Protein AF-A0AAI9T4X0-F1 (afdb_monomer)

Radius of gyration: 27.45 Å; Cα contacts (8 Å, |Δi|>4): 34; chains: 1; bounding box: 49×50×63 Å

Mean predicted aligned error: 20.79 Å

Solvent-accessible surface area (backbone atoms only — not comparable to full-atom values): 9248 Å² total; per-residue (Å²): 133,82,91,76,86,76,88,82,50,74,67,55,51,53,53,51,51,55,39,43,77,74,71,45,64,76,88,52,87,84,48,56,55,64,77,57,54,54,47,54,52,52,54,50,52,50,53,60,48,54,64,60,61,77,70,75,78,75,97,65,88,86,78,73,76,80,81,84,82,80,84,78,76,76,80,83,68,85,77,85,85,82,88,85,88,79,80,90,68,84,88,73,78,72,73,75,70,78,84,83,66,78,75,55,66,70,58,50,52,49,55,50,51,54,51,55,39,74,76,49,86,55,64,70,58,38,49,50,58,58,58,76,73,66,128

Secondary structure (DSSP, 8-state):
---------HHHHHHHHHHHHTT---SSTTSS-HHHHHHHHHHHHHHHHHHHHTT-S---S-----------------------------S-----------S-HHHHHHHHHHHHHHT---HHHHHHHHHHT--

pLDDT: mean 75.02, std 18.06, range [39.53, 95.25]

Foldseek 3Di:
DDDDDFDDDPVLVVVVVVCVVVVQDPPDPVSRDPVSVVVSVVVVVVVVVVVVVVVDDDPDDDDDDDDDDDPPPPPPDDDDDDDDDDPDDDPPPPVPPPPDDPDDPLVVLVVVLVVVLVPDPDVVVNVVSVVVSDD

Nearest PDB structures (foldseek):
  2rn7-assembly1_A  TM=1.609E-01  e=6.325E+00  Shigella flexneri

Structure (mmCIF, N/CA/C/O backbone):
data_AF-A0AAI9T4X0-F1
#
_entry.id   AF-A0AAI9T4X0-F1
#
loop_
_atom_site.group_PDB
_atom_site.id
_atom_site.type_symbol
_atom_site.label_atom_id
_atom_site.label_alt_id
_atom_site.label_comp_id
_atom_site.label_asym_id
_atom_site.label_entity_id
_atom_site.label_seq_id
_atom_site.pdbx_PDB_ins_code
_atom_site.Cartn_x
_atom_site.Cartn_y
_atom_site.Cartn_z
_atom_site.occupancy
_atom_site.B_iso_or_equiv
_atom_site.auth_seq_id
_atom_site.auth_comp_id
_atom_site.auth_asym_id
_atom_site.auth_atom_id
_atom_site.pdbx_PDB_model_num
ATOM 1 N N . MET A 1 1 ? 12.069 -11.837 -5.023 1.00 47.75 1 MET A N 1
ATOM 2 C CA . MET A 1 1 ? 11.667 -10.650 -5.814 1.00 47.75 1 MET A CA 1
ATOM 3 C C . MET A 1 1 ? 10.488 -9.993 -5.105 1.00 47.75 1 MET A C 1
ATOM 5 O O . MET A 1 1 ? 9.419 -10.587 -5.074 1.00 47.75 1 MET A O 1
ATOM 9 N N . GLY A 1 2 ? 10.692 -8.857 -4.431 1.00 53.03 2 GLY A N 1
ATOM 10 C CA . GLY A 1 2 ? 9.629 -8.189 -3.664 1.00 53.03 2 GLY A CA 1
ATOM 11 C C . GLY A 1 2 ? 8.498 -7.682 -4.565 1.00 53.03 2 GLY A C 1
ATOM 12 O O . GLY A 1 2 ? 8.757 -7.233 -5.681 1.00 53.03 2 GLY A O 1
ATOM 13 N N . LYS A 1 3 ? 7.250 -7.764 -4.089 1.00 75.12 3 LYS A N 1
ATOM 14 C CA . LYS A 1 3 ? 6.061 -7.250 -4.785 1.00 75.12 3 LYS A CA 1
ATOM 15 C C . LYS A 1 3 ? 6.090 -5.719 -4.737 1.00 75.12 3 LYS A C 1
ATOM 17 O O . LYS A 1 3 ? 5.618 -5.115 -3.781 1.00 75.12 3 LYS A O 1
ATOM 22 N N . LYS A 1 4 ? 6.730 -5.089 -5.723 1.00 79.56 4 LYS A N 1
ATOM 23 C CA . LYS A 1 4 ? 6.716 -3.630 -5.860 1.00 79.56 4 LYS A CA 1
ATOM 24 C C . LYS A 1 4 ? 5.388 -3.201 -6.476 1.00 79.56 4 LYS A C 1
ATOM 26 O O . LYS A 1 4 ? 4.990 -3.731 -7.509 1.00 79.56 4 LYS A O 1
ATOM 31 N N . HIS A 1 5 ? 4.720 -2.253 -5.831 1.00 83.38 5 HIS A N 1
ATOM 32 C CA . HIS A 1 5 ? 3.506 -1.635 -6.348 1.00 83.38 5 HIS A CA 1
ATOM 33 C C . HIS A 1 5 ? 3.893 -0.421 -7.192 1.00 83.38 5 HIS A C 1
ATOM 35 O O . HIS A 1 5 ? 4.604 0.462 -6.713 1.00 83.38 5 HIS A O 1
ATOM 41 N N . TYR A 1 6 ? 3.430 -0.389 -8.440 1.00 86.75 6 TYR A N 1
ATOM 42 C CA . TYR A 1 6 ? 3.663 0.720 -9.362 1.00 86.75 6 TYR A CA 1
ATOM 43 C C . TYR A 1 6 ? 2.373 1.530 -9.512 1.00 86.75 6 TYR A C 1
ATOM 45 O O . TYR A 1 6 ? 1.310 0.934 -9.705 1.00 86.75 6 TYR A O 1
ATOM 53 N N . PRO A 1 7 ? 2.428 2.869 -9.409 1.00 88.38 7 PRO A N 1
ATOM 54 C CA . PRO A 1 7 ? 1.245 3.697 -9.585 1.00 88.38 7 PRO A CA 1
ATOM 55 C C . PRO A 1 7 ? 0.781 3.649 -11.045 1.00 88.38 7 PRO A C 1
ATOM 57 O O . PRO A 1 7 ? 1.533 3.980 -11.960 1.00 88.38 7 PRO A O 1
ATOM 60 N N . LEU A 1 8 ? -0.478 3.270 -11.263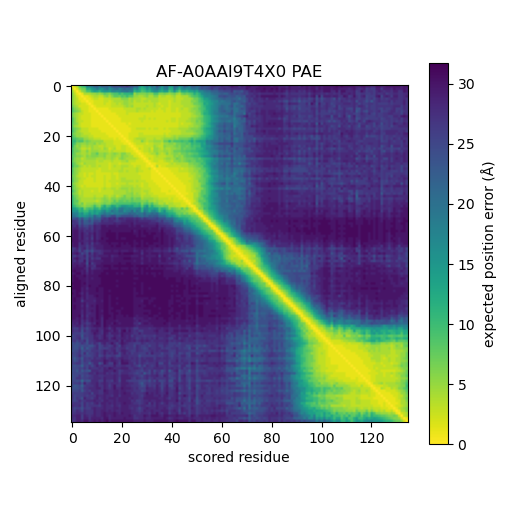 1.00 91.56 8 LEU A N 1
ATOM 61 C CA . LEU A 1 8 ? -1.095 3.307 -12.586 1.00 91.5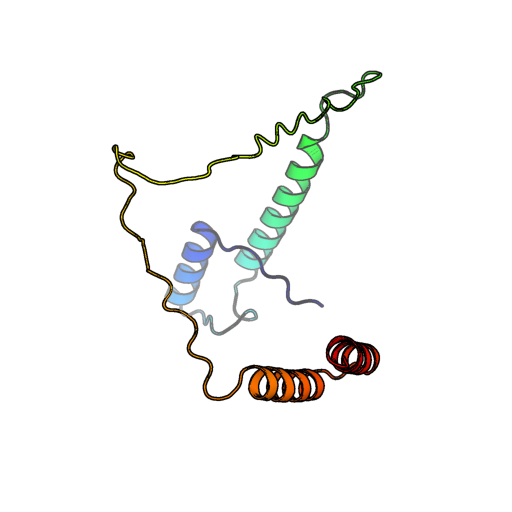6 8 LEU A CA 1
ATOM 62 C C . LEU A 1 8 ? -1.618 4.717 -12.883 1.00 91.56 8 LEU A C 1
ATOM 64 O O . LEU A 1 8 ? -2.268 5.352 -12.055 1.00 91.56 8 LEU A O 1
ATOM 68 N N . LYS A 1 9 ? -1.354 5.196 -14.097 1.00 91.50 9 LYS A N 1
ATOM 69 C CA . LYS A 1 9 ? -1.811 6.483 -14.629 1.00 91.50 9 LYS A CA 1
ATOM 70 C C . LYS A 1 9 ? -2.924 6.248 -15.642 1.00 91.50 9 LYS A C 1
ATOM 72 O O . LYS A 1 9 ? -3.108 5.139 -16.137 1.00 91.50 9 LYS A O 1
ATOM 77 N N . SER A 1 10 ? -3.628 7.316 -16.013 1.00 94.25 10 SER A N 1
ATOM 78 C CA . SER A 1 10 ? -4.750 7.238 -16.959 1.00 94.25 10 SER A CA 1
ATOM 79 C C . SER A 1 10 ? -4.388 6.544 -18.283 1.00 94.25 10 SER A C 1
ATOM 81 O O . SER A 1 10 ? -5.174 5.742 -18.778 1.00 94.25 10 SER A O 1
ATOM 83 N N . HIS A 1 11 ? -3.196 6.786 -18.845 1.00 93.31 11 HIS A N 1
ATOM 84 C CA . HIS A 1 11 ? -2.786 6.136 -20.096 1.00 93.31 11 HIS A CA 1
ATOM 85 C C . HIS A 1 11 ? -2.530 4.629 -19.927 1.00 93.31 11 HIS A C 1
ATOM 87 O O . HIS A 1 11 ? -2.942 3.860 -20.793 1.00 93.31 11 HIS A O 1
ATOM 93 N N . HIS A 1 12 ? -1.962 4.195 -18.793 1.00 93.06 12 HIS A N 1
ATOM 94 C CA . HIS A 1 12 ? -1.813 2.773 -18.453 1.00 93.06 12 HIS A CA 1
ATOM 95 C C . HIS A 1 12 ? -3.171 2.080 -18.408 1.00 93.06 12 HIS A C 1
ATOM 97 O O . HIS A 1 12 ? -3.363 1.045 -19.037 1.00 93.06 12 HIS A O 1
ATOM 103 N N . ILE A 1 13 ? -4.146 2.703 -17.741 1.00 94.00 13 ILE A N 1
ATOM 104 C CA . ILE A 1 13 ? -5.510 2.173 -17.636 1.00 94.00 13 ILE A CA 1
ATOM 105 C C . ILE A 1 13 ? -6.153 2.052 -19.025 1.00 94.00 13 ILE A C 1
ATOM 107 O O . ILE A 1 13 ? -6.702 1.004 -19.348 1.00 94.00 13 ILE A O 1
ATOM 111 N N . LYS A 1 14 ? -6.027 3.068 -19.891 1.00 95.19 14 LYS A N 1
ATOM 112 C CA . LYS A 1 14 ? -6.547 3.009 -21.272 1.00 95.19 14 LYS A CA 1
ATOM 113 C C . LYS A 1 14 ? -5.945 1.855 -22.079 1.00 95.19 14 LYS A C 1
ATOM 115 O O . LYS A 1 14 ? -6.670 1.173 -22.798 1.00 95.19 14 LYS A O 1
ATOM 120 N N . ARG A 1 15 ? -4.638 1.606 -21.943 1.00 93.50 15 ARG A N 1
ATOM 121 C CA . ARG A 1 15 ? -3.953 0.487 -22.614 1.00 93.50 15 ARG A CA 1
ATOM 122 C C . ARG A 1 15 ? -4.434 -0.870 -22.103 1.00 93.50 15 ARG A C 1
ATOM 124 O O . ARG A 1 15 ? -4.636 -1.775 -22.908 1.00 93.50 15 ARG A O 1
ATOM 131 N N . LEU A 1 16 ? -4.662 -0.996 -20.795 1.00 94.69 16 LEU A N 1
ATOM 132 C CA . LEU A 1 16 ? -5.233 -2.203 -20.192 1.00 94.69 16 LEU A CA 1
ATOM 133 C C . LEU A 1 16 ? -6.667 -2.452 -20.670 1.00 94.69 16 LEU A C 1
ATOM 135 O O . LEU A 1 16 ? -6.988 -3.575 -21.042 1.00 94.69 16 LEU A O 1
ATOM 139 N N . ILE A 1 17 ? -7.493 -1.406 -20.757 1.00 94.19 17 ILE A N 1
ATOM 140 C CA . ILE A 1 17 ? -8.849 -1.496 -21.320 1.00 94.19 17 ILE A CA 1
ATOM 141 C C . ILE A 1 17 ? -8.792 -2.005 -22.765 1.00 94.19 17 ILE A C 1
ATOM 143 O O . ILE A 1 17 ? -9.445 -2.990 -23.089 1.00 94.19 17 ILE A O 1
ATOM 147 N N . THR A 1 18 ? -7.933 -1.417 -23.607 1.00 95.25 18 THR A N 1
ATOM 148 C CA . THR A 1 18 ? -7.767 -1.857 -25.007 1.00 95.25 18 THR A CA 1
ATOM 149 C C . THR A 1 18 ? -7.313 -3.318 -25.105 1.00 95.25 18 THR A C 1
ATOM 151 O O . THR A 1 18 ? -7.664 -4.018 -26.052 1.00 95.25 18 THR A O 1
ATOM 154 N N . HIS A 1 19 ? -6.501 -3.791 -24.156 1.00 93.00 19 HIS A N 1
ATOM 155 C CA . HIS A 1 19 ? -6.063 -5.184 -24.122 1.00 93.00 19 HIS A CA 1
ATOM 156 C C . HIS A 1 19 ? -7.229 -6.136 -23.831 1.00 93.00 19 HIS A C 1
ATOM 158 O O . HIS A 1 19 ? -7.387 -7.127 -24.541 1.00 93.00 19 HIS A O 1
ATOM 164 N N . VAL A 1 20 ? -8.076 -5.797 -22.856 1.00 94.50 20 VAL A N 1
ATOM 165 C CA . VAL A 1 20 ? -9.271 -6.585 -22.513 1.00 94.50 20 VAL A CA 1
ATOM 166 C C . VAL A 1 20 ? -10.295 -6.570 -23.644 1.00 94.50 20 VAL A C 1
ATOM 168 O O . VAL A 1 20 ? -10.820 -7.617 -24.009 1.00 94.50 20 VAL A O 1
ATOM 171 N N . GLU A 1 21 ? -10.519 -5.417 -24.276 1.00 95.12 21 GLU A N 1
ATOM 172 C CA . GLU A 1 21 ? -11.408 -5.290 -25.442 1.00 95.12 21 GLU A CA 1
ATOM 173 C C . GLU A 1 21 ? -10.972 -6.170 -26.622 1.00 95.12 21 GLU A C 1
ATOM 175 O O . GLU A 1 21 ? -11.802 -6.635 -27.400 1.00 95.12 21 GLU A O 1
ATOM 180 N N . ARG A 1 22 ? -9.667 -6.438 -26.751 1.00 92.81 22 ARG A N 1
ATOM 181 C CA . ARG A 1 22 ? -9.102 -7.334 -27.772 1.00 92.81 22 ARG A CA 1
ATOM 182 C C . ARG A 1 22 ? -9.161 -8.817 -27.387 1.00 92.81 22 ARG A C 1
ATOM 184 O O . ARG A 1 22 ? -8.621 -9.640 -28.121 1.00 92.81 22 ARG A O 1
ATOM 191 N N . GLY A 1 23 ? -9.797 -9.157 -26.266 1.00 91.31 23 GLY A N 1
ATOM 192 C CA . GLY A 1 23 ? -9.905 -10.525 -25.753 1.00 91.31 23 GLY A CA 1
ATOM 193 C C . GLY A 1 23 ? -8.749 -10.948 -24.844 1.00 91.31 23 GLY A C 1
ATOM 194 O O . GLY A 1 23 ? -8.593 -12.135 -24.571 1.00 91.31 23 GLY A O 1
ATOM 195 N N . GLY A 1 24 ? -7.924 -10.002 -24.389 1.00 89.38 24 GLY A N 1
ATOM 196 C CA . GLY A 1 24 ? -6.908 -10.254 -23.373 1.00 89.38 24 GLY A CA 1
ATOM 197 C C . GLY A 1 24 ? -7.526 -10.481 -21.992 1.00 89.38 24 GLY A C 1
ATOM 198 O O . GLY A 1 24 ? -8.513 -9.843 -21.628 1.00 89.38 24 GLY A O 1
ATOM 199 N N . VAL A 1 25 ? -6.938 -11.379 -21.207 1.00 91.88 25 VAL A N 1
ATOM 200 C CA . VAL A 1 25 ? -7.342 -11.625 -19.814 1.00 91.88 25 VAL A CA 1
ATOM 201 C C . VAL A 1 25 ? -6.520 -10.718 -18.899 1.00 91.88 25 VAL A C 1
ATOM 203 O O . VAL A 1 25 ? -5.338 -10.510 -19.144 1.00 91.88 25 VAL A O 1
ATOM 206 N N . LEU A 1 26 ? -7.138 -10.160 -17.857 1.00 91.19 26 LEU A N 1
ATOM 207 C CA . LEU A 1 26 ? -6.465 -9.402 -16.798 1.00 91.19 26 LEU A CA 1
ATOM 208 C C . LEU A 1 26 ? -6.991 -9.865 -15.435 1.00 91.19 26 LEU A C 1
ATOM 210 O O . LEU A 1 26 ? -7.838 -9.202 -14.842 1.00 91.19 26 LEU A O 1
ATOM 214 N N . GLU A 1 27 ? -6.520 -11.012 -14.948 1.00 88.06 27 GLU A N 1
ATOM 215 C CA . GLU A 1 27 ? -6.916 -11.548 -13.638 1.00 88.06 27 GLU A CA 1
ATOM 216 C C . GLU A 1 27 ? -5.884 -11.189 -12.559 1.00 88.06 27 GLU A C 1
ATOM 218 O O . GLU A 1 27 ? -6.223 -10.909 -11.408 1.00 88.06 27 GLU A O 1
ATOM 223 N N . GLY A 1 28 ? -4.608 -11.104 -12.940 1.00 85.25 28 GLY A N 1
ATOM 224 C CA . GLY A 1 28 ? -3.537 -10.722 -12.035 1.00 85.25 28 GLY A CA 1
ATOM 225 C C . GLY A 1 28 ? -2.351 -10.032 -12.699 1.00 85.25 28 GLY A C 1
ATOM 226 O O . GLY A 1 28 ? -2.333 -9.671 -13.872 1.00 85.25 28 GLY A O 1
ATOM 227 N N . HIS A 1 29 ? -1.284 -9.863 -11.915 1.00 81.50 29 HIS A N 1
ATOM 228 C CA . HIS A 1 29 ? -0.052 -9.195 -12.354 1.00 81.50 29 HIS A CA 1
ATOM 229 C C . HIS A 1 29 ? 0.654 -9.928 -13.515 1.00 81.50 29 HIS A C 1
ATOM 231 O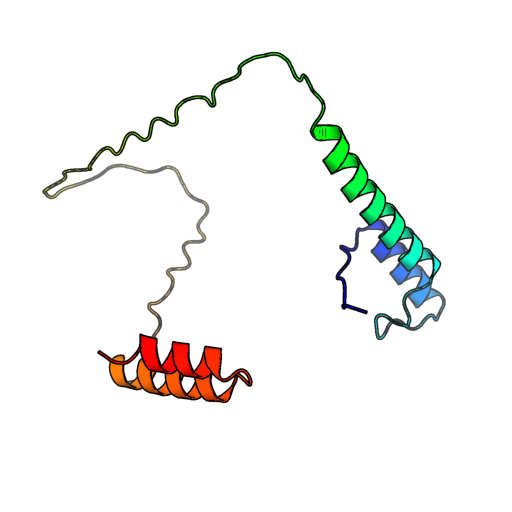 O . HIS A 1 29 ? 1.507 -9.352 -14.192 1.00 81.50 29 HIS A O 1
ATOM 237 N N . LYS A 1 30 ? 0.371 -11.217 -13.723 1.00 83.56 30 LYS A N 1
ATOM 238 C CA . LYS A 1 30 ? 0.998 -12.013 -14.787 1.00 83.56 30 LYS A CA 1
ATOM 239 C C . LYS A 1 30 ? 0.387 -11.757 -16.159 1.00 83.56 30 LYS A C 1
ATOM 241 O O . LYS A 1 30 ? 1.095 -11.924 -17.145 1.00 83.56 30 LYS A O 1
ATOM 246 N N . ASP A 1 31 ? -0.843 -11.262 -16.195 1.00 87.81 31 ASP A N 1
ATOM 247 C CA . ASP A 1 31 ? -1.588 -11.075 -17.439 1.00 87.81 31 ASP A CA 1
ATOM 248 C C . ASP A 1 31 ? -1.428 -9.654 -17.998 1.00 87.81 31 ASP A C 1
ATOM 250 O O . ASP A 1 31 ? -1.871 -9.340 -19.097 1.00 87.81 31 ASP A O 1
ATOM 254 N N . VAL A 1 32 ? -0.743 -8.775 -17.259 1.00 88.75 32 VAL A N 1
ATOM 255 C CA . VAL A 1 32 ? -0.436 -7.417 -17.710 1.00 88.75 32 VAL A CA 1
ATOM 256 C C . VAL A 1 32 ? 0.511 -7.472 -18.920 1.00 88.75 32 VAL A C 1
ATOM 258 O O . VAL A 1 32 ? 1.638 -7.979 -18.787 1.00 88.75 32 VAL A O 1
ATOM 261 N N . PRO A 1 33 ? 0.125 -6.886 -20.073 1.00 90.56 33 PRO A N 1
ATOM 262 C CA . PRO A 1 33 ? 0.960 -6.853 -21.266 1.00 90.56 33 PRO A CA 1
ATOM 263 C C . PRO A 1 33 ? 2.350 -6.293 -20.981 1.00 90.56 33 PRO A C 1
ATOM 265 O O . PRO A 1 33 ? 2.503 -5.290 -20.280 1.00 90.56 33 PRO A O 1
ATOM 268 N N . GLU A 1 34 ? 3.373 -6.914 -21.565 1.00 89.06 34 GLU A N 1
ATOM 269 C CA . GLU A 1 34 ? 4.772 -6.510 -21.381 1.00 89.06 34 GLU A CA 1
ATOM 270 C C . GLU A 1 34 ? 5.001 -5.037 -21.734 1.00 89.06 34 GLU A C 1
ATOM 272 O O . GLU A 1 34 ? 5.600 -4.304 -20.956 1.00 89.06 34 GLU A O 1
ATOM 277 N N . ALA A 1 35 ? 4.370 -4.558 -22.808 1.00 88.69 35 ALA A N 1
ATOM 278 C CA . ALA A 1 35 ? 4.435 -3.157 -23.212 1.00 88.69 35 ALA A CA 1
ATOM 279 C C . ALA A 1 35 ? 3.947 -2.163 -22.138 1.00 88.69 35 ALA A C 1
ATOM 281 O O . ALA A 1 35 ? 4.400 -1.021 -22.136 1.00 88.69 35 ALA A O 1
ATOM 282 N N . VAL A 1 36 ? 3.017 -2.563 -21.259 1.00 89.94 36 VAL A N 1
ATOM 283 C CA . VAL A 1 36 ? 2.540 -1.736 -20.133 1.00 89.94 36 VAL A CA 1
ATOM 284 C C . VAL A 1 36 ? 3.487 -1.869 -18.936 1.00 89.94 36 VAL A C 1
ATOM 286 O O . VAL A 1 36 ? 3.763 -0.882 -18.257 1.00 89.94 36 VAL A O 1
ATOM 289 N N . ARG A 1 37 ? 4.041 -3.067 -18.693 1.00 90.62 37 ARG A N 1
ATOM 290 C CA . ARG A 1 37 ? 5.045 -3.292 -17.636 1.00 90.62 37 ARG A CA 1
ATOM 291 C C . ARG A 1 37 ? 6.317 -2.479 -17.882 1.00 90.62 37 ARG A C 1
ATOM 293 O O . ARG A 1 37 ? 6.786 -1.799 -16.974 1.00 90.62 37 ARG A O 1
ATOM 300 N N . ASP A 1 38 ? 6.822 -2.488 -19.109 1.00 90.75 38 ASP A N 1
ATOM 301 C CA . ASP A 1 38 ? 8.015 -1.732 -19.499 1.00 90.75 38 ASP A CA 1
ATOM 302 C C . ASP A 1 38 ? 7.816 -0.224 -19.360 1.00 90.75 38 ASP A C 1
ATOM 304 O O . ASP A 1 38 ? 8.718 0.500 -18.932 1.00 90.75 38 ASP A O 1
ATOM 308 N N . GLU A 1 39 ? 6.620 0.257 -19.700 1.00 91.75 39 GLU A N 1
ATOM 309 C CA . GLU A 1 39 ? 6.249 1.660 -19.547 1.00 91.75 39 GLU A CA 1
ATOM 310 C C . GLU A 1 39 ? 6.261 2.066 -18.068 1.00 91.75 39 GLU A C 1
ATOM 312 O O . GLU A 1 39 ? 6.908 3.051 -17.714 1.00 91.75 39 GLU A O 1
ATOM 317 N N . LEU A 1 40 ? 5.654 1.258 -17.188 1.00 91.56 40 LEU A N 1
ATOM 318 C CA . LEU A 1 40 ? 5.681 1.477 -15.737 1.00 91.56 40 LEU A CA 1
ATOM 319 C C . LEU A 1 40 ? 7.106 1.511 -15.178 1.00 91.56 40 LEU A C 1
ATOM 321 O O . LEU A 1 40 ? 7.427 2.385 -14.371 1.00 91.56 40 LEU A O 1
ATOM 325 N N . TYR A 1 41 ? 7.978 0.597 -15.612 1.00 89.75 41 TYR A N 1
ATOM 326 C CA . TYR A 1 41 ? 9.370 0.584 -15.162 1.00 89.75 41 TYR A CA 1
ATOM 327 C C . TYR A 1 41 ? 10.141 1.822 -15.625 1.00 89.75 41 TYR A C 1
ATOM 329 O O . TYR A 1 41 ? 10.881 2.414 -14.836 1.00 89.75 41 TYR A O 1
ATOM 337 N N . ARG A 1 42 ? 9.943 2.246 -16.877 1.00 89.38 42 ARG A N 1
ATOM 338 C CA . ARG A 1 42 ? 10.598 3.434 -17.432 1.00 89.38 42 ARG A CA 1
ATOM 339 C C . ARG A 1 42 ? 10.148 4.709 -16.727 1.00 89.38 42 ARG A C 1
ATOM 341 O O . ARG A 1 42 ? 10.986 5.531 -16.365 1.00 89.38 42 ARG A O 1
ATOM 348 N N . GLU A 1 43 ? 8.845 4.866 -16.511 1.00 89.06 43 GLU A N 1
ATOM 349 C CA . GLU A 1 43 ? 8.296 6.028 -15.810 1.00 89.06 43 GLU A CA 1
ATOM 350 C C . GLU A 1 43 ? 8.763 6.103 -14.351 1.00 89.06 43 GLU A C 1
ATOM 352 O O . GLU A 1 43 ? 9.050 7.193 -13.851 1.00 89.06 43 GLU A O 1
ATOM 357 N N . GLU A 1 44 ? 8.869 4.958 -13.671 1.00 87.19 44 GLU A N 1
ATOM 358 C CA . GLU A 1 44 ? 9.392 4.884 -12.307 1.00 87.19 44 GLU A CA 1
ATOM 359 C C . GLU A 1 44 ? 10.871 5.287 -12.249 1.00 87.19 44 GLU A C 1
ATOM 361 O O . GLU A 1 44 ? 11.279 6.063 -11.384 1.00 87.19 44 GLU A O 1
ATOM 366 N N . GLN A 1 45 ? 11.679 4.802 -13.193 1.00 85.19 45 GLN A N 1
ATOM 367 C CA . GLN A 1 45 ? 13.096 5.148 -13.277 1.00 85.19 45 GLN A CA 1
ATOM 368 C C . GLN A 1 45 ? 13.308 6.639 -13.566 1.00 85.19 45 GLN A C 1
ATOM 370 O O . GLN A 1 45 ? 14.183 7.268 -12.973 1.00 85.19 45 GLN A O 1
ATOM 375 N N . ASP A 1 46 ? 12.481 7.218 -14.431 1.00 85.38 46 ASP A N 1
ATOM 376 C CA . ASP A 1 46 ? 12.497 8.643 -14.756 1.00 85.38 46 ASP A CA 1
ATOM 377 C C . ASP A 1 46 ? 12.038 9.516 -13.570 1.00 85.38 46 ASP A C 1
ATOM 379 O O . ASP A 1 46 ? 12.632 10.557 -13.284 1.00 85.38 46 ASP A O 1
ATOM 383 N N . ARG A 1 47 ? 11.036 9.067 -12.797 1.00 80.88 47 ARG A N 1
ATOM 384 C CA . ARG A 1 47 ? 10.657 9.699 -11.520 1.00 80.88 47 ARG A CA 1
ATOM 385 C C . ARG A 1 47 ? 11.841 9.746 -10.551 1.00 80.88 47 ARG A C 1
ATOM 387 O O . ARG A 1 47 ? 12.196 10.825 -10.084 1.00 80.88 47 ARG A O 1
ATOM 394 N N . LEU A 1 48 ? 12.498 8.607 -10.331 1.00 77.88 48 LEU A N 1
ATOM 395 C CA . LEU A 1 48 ? 13.676 8.516 -9.464 1.00 77.88 48 LEU A CA 1
ATOM 396 C C . LEU A 1 48 ? 14.869 9.333 -9.987 1.00 77.88 48 LEU A C 1
ATOM 398 O O . LEU A 1 48 ? 15.681 9.803 -9.193 1.00 77.88 48 LEU A O 1
ATOM 402 N N . GLY A 1 49 ? 15.001 9.498 -11.305 1.00 74.25 49 GLY A N 1
ATOM 403 C CA . GLY A 1 49 ? 16.035 10.328 -11.925 1.00 74.25 49 GLY A CA 1
ATOM 404 C C . GLY A 1 49 ? 15.807 11.824 -11.699 1.00 74.25 49 GLY A C 1
ATOM 405 O O . GLY A 1 49 ? 16.725 12.535 -11.291 1.00 74.25 49 GLY A O 1
ATOM 406 N N . ARG A 1 50 ? 14.576 12.310 -11.897 1.00 66.25 50 ARG A N 1
ATOM 407 C CA . ARG A 1 50 ? 14.225 13.725 -11.680 1.00 66.25 50 ARG A CA 1
ATOM 408 C C . ARG A 1 50 ? 14.390 14.169 -10.231 1.00 66.25 50 ARG A C 1
ATOM 410 O O . ARG A 1 50 ? 14.883 15.273 -9.995 1.00 66.25 50 ARG A O 1
ATOM 417 N N . ASP A 1 51 ? 14.053 13.306 -9.278 1.00 58.09 51 ASP A N 1
ATOM 418 C CA . ASP A 1 51 ? 14.220 13.607 -7.852 1.00 58.09 51 ASP A CA 1
ATOM 419 C C . ASP A 1 51 ? 15.697 13.802 -7.471 1.00 58.09 51 ASP A C 1
ATOM 421 O O . ASP A 1 51 ? 16.014 14.591 -6.584 1.00 58.09 51 ASP A O 1
ATOM 425 N N . LYS A 1 52 ? 16.630 13.168 -8.195 1.00 59.25 52 LYS A N 1
ATOM 426 C CA . LYS A 1 52 ? 18.075 13.335 -7.972 1.00 59.25 52 LYS A CA 1
ATOM 427 C C . LYS A 1 52 ? 18.637 14.638 -8.542 1.00 59.25 52 LYS A C 1
ATOM 429 O O . LYS A 1 52 ? 19.592 15.178 -7.991 1.00 59.25 52 LYS A O 1
ATOM 434 N N . HIS A 1 53 ? 18.054 15.170 -9.615 1.00 53.56 53 HIS A N 1
ATOM 435 C CA . HIS A 1 53 ? 18.528 16.411 -10.242 1.00 53.56 53 HIS A CA 1
ATOM 436 C C . HIS A 1 53 ? 17.979 17.684 -9.583 1.00 53.56 53 HIS A C 1
ATOM 438 O O . HIS A 1 53 ? 18.573 18.751 -9.730 1.00 53.56 53 HIS A O 1
ATOM 444 N N . LYS A 1 54 ? 16.923 17.581 -8.766 1.00 48.53 54 LYS A N 1
ATOM 445 C CA . LYS A 1 54 ? 16.414 18.685 -7.934 1.00 48.53 54 LYS A CA 1
ATOM 446 C C . LYS A 1 54 ? 17.172 18.845 -6.600 1.00 48.53 54 LYS A C 1
ATOM 448 O O . LYS A 1 54 ? 16.660 19.437 -5.662 1.00 48.53 54 LYS A O 1
ATOM 453 N N . GLY A 1 55 ? 18.399 18.328 -6.512 1.00 48.66 55 GLY A N 1
ATOM 454 C CA . GLY A 1 55 ? 19.339 18.583 -5.412 1.00 48.66 55 GLY A CA 1
ATOM 455 C C . GLY A 1 55 ? 20.531 19.465 -5.801 1.00 48.66 55 GLY A C 1
ATOM 456 O O . GLY A 1 55 ? 21.385 19.729 -4.964 1.00 48.66 55 GLY A O 1
ATOM 457 N N . SER A 1 56 ? 20.619 19.915 -7.058 1.00 48.53 56 SER A N 1
ATOM 458 C CA . SER A 1 56 ? 21.786 20.643 -7.567 1.00 48.53 56 SER A CA 1
ATOM 459 C C . SER A 1 56 ? 21.449 22.092 -7.913 1.00 48.53 56 SER A C 1
ATOM 461 O O . SER A 1 56 ? 21.477 22.489 -9.076 1.00 48.53 56 SER A O 1
ATOM 463 N N . HIS A 1 57 ? 21.176 22.907 -6.896 1.00 43.19 57 HIS A N 1
ATOM 464 C CA . HIS A 1 57 ? 21.500 24.328 -6.978 1.00 43.19 57 HIS A CA 1
ATOM 465 C C . HIS A 1 57 ? 22.363 24.698 -5.765 1.00 43.19 57 HIS A C 1
ATOM 467 O O . HIS A 1 57 ? 21.878 24.798 -4.644 1.00 43.19 57 HIS A O 1
ATOM 473 N N . VAL A 1 58 ? 23.651 24.893 -6.067 1.00 42.19 58 VAL A N 1
ATOM 474 C CA . VAL A 1 58 ? 24.716 25.568 -5.305 1.00 42.19 58 VAL A CA 1
ATOM 475 C C . VAL A 1 58 ? 25.207 24.912 -4.009 1.00 42.19 58 VAL A C 1
ATOM 477 O O . VAL A 1 58 ? 24.733 25.173 -2.908 1.00 42.19 58 VAL A O 1
ATOM 480 N N . ALA A 1 59 ? 26.312 24.176 -4.140 1.00 47.66 59 ALA A N 1
ATOM 481 C CA . ALA A 1 59 ? 27.351 24.190 -3.121 1.00 47.66 59 ALA A CA 1
ATOM 482 C C . ALA A 1 59 ? 28.034 25.570 -3.157 1.00 47.66 59 ALA A C 1
ATOM 484 O O . ALA A 1 59 ? 28.800 25.875 -4.068 1.00 47.66 59 ALA A O 1
ATOM 485 N N . GLY A 1 60 ? 27.720 26.412 -2.177 1.00 39.53 60 GLY A N 1
ATOM 486 C CA . GLY A 1 60 ? 28.411 27.662 -1.887 1.00 39.53 60 GLY A CA 1
ATOM 487 C C . GLY A 1 60 ? 28.406 27.856 -0.376 1.00 39.53 60 GLY A C 1
ATOM 488 O O . GLY A 1 60 ? 27.343 27.859 0.231 1.00 39.53 60 GLY A O 1
ATOM 489 N N . ALA A 1 61 ? 29.601 27.905 0.209 1.00 49.56 61 ALA A N 1
ATOM 490 C CA . ALA A 1 61 ? 29.929 28.119 1.617 1.00 49.56 61 ALA A CA 1
ATOM 491 C C . ALA A 1 61 ? 28.791 28.607 2.549 1.00 49.56 61 ALA A C 1
ATOM 493 O O . ALA A 1 61 ? 28.274 29.708 2.399 1.00 49.56 61 ALA A O 1
ATOM 494 N N . GLY A 1 62 ? 28.504 27.818 3.593 1.00 50.91 62 GLY A N 1
ATOM 495 C CA . GLY A 1 62 ? 27.988 28.332 4.866 1.00 50.91 62 GLY A CA 1
ATOM 496 C C . GLY A 1 62 ? 26.551 28.858 4.887 1.00 50.91 62 GLY A C 1
ATOM 497 O O . GLY A 1 62 ? 26.328 29.968 5.356 1.00 50.91 62 GLY A O 1
ATOM 498 N N . SER A 1 63 ? 25.557 28.064 4.483 1.00 46.91 63 SER A N 1
ATOM 499 C CA . SER A 1 63 ? 24.170 28.348 4.874 1.00 46.91 63 SER A CA 1
ATOM 500 C C . SER A 1 63 ? 23.817 27.525 6.109 1.00 46.91 63 SER A C 1
ATOM 502 O O . SER A 1 63 ? 23.460 26.350 6.032 1.00 46.91 63 SER A O 1
ATOM 504 N N . ALA A 1 64 ? 24.005 28.155 7.269 1.00 57.09 64 ALA A N 1
ATOM 505 C CA . ALA A 1 64 ? 23.403 27.728 8.518 1.00 57.09 64 ALA A CA 1
ATOM 506 C C . ALA A 1 64 ? 21.889 27.612 8.311 1.00 57.09 64 ALA A C 1
ATOM 508 O O . ALA A 1 64 ? 21.264 28.531 7.777 1.00 57.09 64 ALA A O 1
ATOM 509 N N . TYR A 1 65 ? 21.313 26.479 8.715 1.00 63.38 65 TYR A N 1
ATOM 510 C CA . TYR A 1 65 ? 19.866 26.298 8.755 1.00 63.38 65 TYR A CA 1
ATOM 511 C C . TYR A 1 65 ? 19.214 27.532 9.393 1.00 63.38 65 TYR A C 1
ATOM 513 O O . TYR A 1 65 ? 19.705 27.991 10.431 1.00 63.38 65 TYR A O 1
ATOM 521 N N . PRO A 1 66 ? 18.132 28.083 8.814 1.00 69.69 66 PRO A N 1
ATOM 522 C CA . PRO A 1 66 ? 17.412 29.147 9.487 1.00 69.69 66 PRO A CA 1
ATOM 523 C C . PRO A 1 66 ? 16.942 28.608 10.850 1.00 69.69 66 PRO A C 1
ATOM 525 O O . PRO A 1 66 ? 16.357 27.521 10.901 1.00 69.69 66 PRO A O 1
ATOM 528 N N . PRO A 1 67 ? 17.227 29.305 11.963 1.00 70.00 67 PRO A N 1
ATOM 529 C CA . PRO A 1 67 ? 16.804 28.853 13.278 1.00 70.00 67 PRO A CA 1
ATOM 530 C C . PRO A 1 67 ? 15.276 28.765 13.331 1.00 70.00 67 PRO A C 1
ATOM 532 O O . PRO A 1 67 ? 14.565 29.717 13.006 1.00 70.00 67 PRO A O 1
ATOM 535 N N . ILE A 1 68 ? 14.774 27.602 13.745 1.00 76.31 68 ILE A N 1
ATOM 536 C CA . ILE A 1 68 ? 13.342 27.345 13.893 1.00 76.31 68 ILE A CA 1
ATOM 537 C C . ILE A 1 68 ? 12.872 28.050 15.169 1.00 76.31 68 ILE A C 1
ATOM 539 O O . ILE A 1 68 ? 13.220 27.643 16.276 1.00 76.31 68 ILE A O 1
ATOM 543 N N . ASN A 1 69 ? 12.085 29.115 15.019 1.00 72.75 69 ASN A N 1
ATOM 544 C CA . ASN A 1 69 ? 11.435 29.800 16.134 1.00 72.75 69 ASN A CA 1
ATOM 545 C C . ASN A 1 69 ? 10.077 29.139 16.411 1.00 72.75 69 ASN A C 1
ATOM 547 O O . ASN A 1 69 ? 9.138 29.302 15.632 1.00 72.75 69 ASN A O 1
ATOM 551 N N . ILE A 1 70 ? 9.968 28.386 17.508 1.00 77.31 70 ILE A N 1
ATOM 552 C CA . ILE A 1 70 ? 8.693 27.827 17.974 1.00 77.31 70 ILE A CA 1
ATOM 553 C C . ILE A 1 70 ? 8.158 28.747 19.069 1.00 77.31 70 ILE A C 1
ATOM 555 O O . ILE A 1 70 ? 8.585 28.668 20.219 1.00 77.31 70 ILE A O 1
ATOM 559 N N . ASN A 1 71 ? 7.216 29.624 18.721 1.00 72.38 71 ASN A N 1
ATOM 560 C CA . ASN A 1 71 ? 6.502 30.410 19.721 1.00 72.38 71 ASN A CA 1
ATOM 561 C C . ASN A 1 71 ? 5.370 29.563 20.320 1.00 72.38 71 ASN A C 1
ATOM 563 O O . ASN A 1 71 ? 4.268 29.504 19.772 1.00 72.38 71 ASN A O 1
ATOM 567 N N . VAL A 1 72 ? 5.638 28.894 21.443 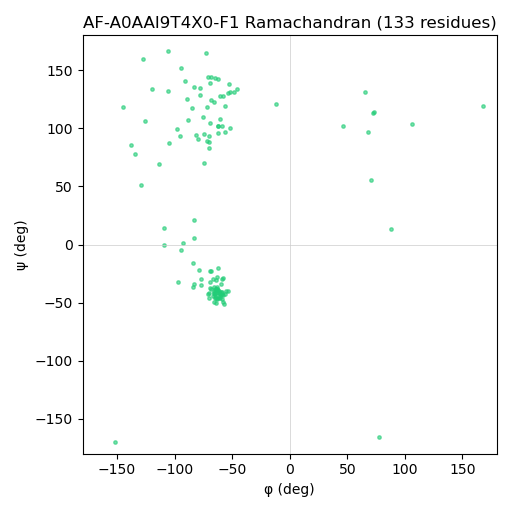1.00 66.50 72 VAL A N 1
ATOM 568 C CA . VAL A 1 72 ? 4.591 28.253 22.247 1.00 66.50 72 VAL A CA 1
ATOM 569 C C . VAL A 1 72 ? 3.920 29.341 23.076 1.00 66.50 72 VAL A C 1
ATOM 571 O O . VAL A 1 72 ? 4.347 29.664 24.182 1.00 66.50 72 VAL A O 1
ATOM 574 N N . SER A 1 73 ? 2.860 29.929 22.525 1.00 54.44 73 SER A N 1
ATOM 575 C CA . SER A 1 73 ? 1.947 30.751 23.318 1.00 54.44 73 SER A CA 1
ATOM 576 C C . SER A 1 73 ? 1.187 29.803 24.236 1.00 54.44 73 SER A C 1
ATOM 578 O O . SER A 1 73 ? 0.203 29.190 23.822 1.00 54.44 73 SER A O 1
ATOM 580 N N . SER A 1 74 ? 1.686 29.618 25.459 1.00 50.72 74 SER A N 1
ATOM 581 C CA . SER A 1 74 ? 0.948 28.909 26.499 1.00 50.72 74 SER A CA 1
ATOM 582 C C . SER A 1 74 ? -0.355 29.674 26.699 1.00 50.72 74 SER A C 1
ATOM 584 O O . SER A 1 74 ? -0.357 30.768 27.261 1.00 50.72 74 SER A O 1
ATOM 586 N N . SER A 1 75 ? -1.450 29.153 26.144 1.00 44.00 75 SER A N 1
ATOM 587 C CA . SER A 1 75 ? -2.779 29.700 26.379 1.00 44.00 75 SER A CA 1
ATOM 588 C C . SER A 1 75 ? -3.132 29.374 27.822 1.00 44.00 75 SER A C 1
ATOM 590 O O . SER A 1 75 ? -3.771 28.372 28.128 1.00 44.00 75 SER A O 1
ATOM 592 N N . GLN A 1 76 ? -2.650 30.219 28.730 1.00 53.28 76 GLN A N 1
ATOM 593 C CA . GLN A 1 76 ? -3.322 30.444 29.989 1.00 53.28 76 GLN A CA 1
ATOM 594 C C . GLN A 1 76 ? -4.681 31.038 29.637 1.00 53.28 76 GLN A C 1
ATOM 596 O O . GLN A 1 76 ? -4.796 32.214 29.309 1.00 53.28 76 GLN A O 1
ATOM 601 N N . SER A 1 77 ? -5.715 30.216 29.696 1.00 40.38 77 SER A N 1
ATOM 602 C CA . SER A 1 77 ? -7.069 30.720 29.855 1.00 40.38 77 SER A CA 1
ATOM 603 C C . SER A 1 77 ? -7.795 29.840 30.861 1.00 40.38 77 SER A C 1
ATOM 605 O O . SER A 1 77 ? -8.494 28.889 30.517 1.00 40.38 77 SER A O 1
ATOM 607 N N . ALA A 1 78 ? -7.609 30.176 32.134 1.00 39.88 78 ALA A N 1
ATOM 608 C CA . ALA A 1 78 ? -8.767 30.271 33.010 1.00 39.88 78 ALA A CA 1
ATOM 609 C C . ALA A 1 78 ? -9.553 31.547 32.623 1.00 39.88 78 ALA A C 1
ATOM 611 O O . ALA A 1 78 ? -8.977 32.453 32.024 1.00 39.88 78 ALA A O 1
ATOM 612 N N . PRO A 1 79 ? -10.803 31.713 33.058 1.00 50.62 79 PRO A N 1
ATOM 613 C CA . PRO A 1 79 ? -11.894 30.774 32.880 1.00 50.62 79 PRO A CA 1
ATOM 614 C C . PRO A 1 79 ? -13.121 31.478 32.253 1.00 50.62 79 PRO A C 1
ATOM 616 O O . PRO A 1 79 ? -13.285 32.682 32.384 1.00 50.62 79 PRO A O 1
ATOM 619 N N . HIS A 1 80 ? -14.017 30.688 31.657 1.00 45.97 80 HIS A N 1
ATOM 620 C CA . HIS A 1 80 ? -15.409 31.038 31.329 1.00 45.97 80 HIS A CA 1
ATOM 621 C C . HIS A 1 80 ? -15.667 32.144 30.284 1.00 45.97 80 HIS A C 1
ATOM 623 O O . HIS A 1 80 ? -15.263 33.289 30.423 1.00 45.97 80 HIS A O 1
ATOM 629 N N . GLY A 1 81 ? -16.545 31.813 29.334 1.00 43.09 81 GLY A N 1
ATOM 630 C CA . GLY A 1 81 ? -17.519 32.780 28.830 1.00 43.09 81 GLY A CA 1
ATOM 631 C C . GLY A 1 81 ? -17.267 33.350 27.436 1.00 43.09 81 GLY A C 1
ATOM 632 O O . GLY A 1 81 ? -16.527 34.305 27.275 1.00 43.09 81 GLY A O 1
ATOM 633 N N . LEU A 1 82 ? -18.054 32.812 26.500 1.00 45.78 82 LEU A N 1
ATOM 634 C CA . LEU A 1 82 ? -18.757 33.515 25.420 1.00 45.78 82 LEU A CA 1
ATOM 635 C C . LEU A 1 82 ? -17.958 34.087 24.227 1.00 45.78 82 LEU A C 1
ATOM 637 O O . LEU A 1 82 ? -17.278 35.096 24.315 1.00 45.78 82 LEU A O 1
ATOM 641 N N . ASP A 1 83 ? -18.246 33.451 23.084 1.00 43.78 83 ASP A N 1
ATOM 642 C CA . ASP A 1 83 ? -18.740 34.055 21.833 1.00 43.78 83 ASP A CA 1
ATOM 643 C C . ASP A 1 83 ? -17.772 34.887 20.959 1.00 43.78 83 ASP A C 1
ATOM 645 O O . ASP A 1 83 ? -17.347 35.980 21.317 1.00 43.78 83 ASP A O 1
ATOM 649 N N . VAL A 1 84 ? -17.467 34.381 19.753 1.00 40.56 84 VAL A N 1
ATOM 650 C CA . VAL A 1 84 ? -17.960 34.920 18.461 1.00 40.56 84 VAL A CA 1
ATOM 651 C C . VAL A 1 84 ? -17.192 34.299 17.273 1.00 40.56 84 VAL A C 1
ATOM 653 O O . VAL A 1 84 ? -15.988 34.466 17.107 1.00 40.56 84 VAL A O 1
ATOM 656 N N . SER A 1 85 ? -17.978 33.618 16.431 1.00 50.25 85 SER A N 1
ATOM 657 C CA . SER A 1 85 ? -17.912 33.417 14.968 1.00 50.25 85 SER A CA 1
ATOM 658 C C . SER A 1 85 ? -16.586 33.034 14.279 1.00 50.25 85 SER A C 1
ATOM 660 O O . SER A 1 85 ? -15.757 33.872 13.929 1.00 50.25 85 SER A O 1
ATOM 662 N N . ALA A 1 86 ? -16.476 31.741 13.949 1.00 48.94 86 ALA A N 1
ATOM 663 C CA . ALA A 1 86 ? -15.481 31.161 13.044 1.00 48.94 86 ALA A CA 1
ATOM 664 C C . ALA A 1 86 ? -16.025 31.037 11.596 1.00 48.94 86 ALA A C 1
ATOM 666 O O . ALA A 1 86 ? -17.234 30.870 11.403 1.00 48.94 86 ALA A O 1
ATOM 667 N N . PRO A 1 87 ? -15.161 31.087 10.560 1.00 47.16 87 PRO A N 1
ATOM 668 C CA . PRO A 1 87 ? -15.575 30.999 9.163 1.00 47.16 87 PRO A CA 1
ATOM 669 C C . PRO A 1 87 ? -16.112 29.601 8.831 1.00 47.16 87 PRO A C 1
ATOM 671 O O . PRO A 1 87 ? -15.621 28.593 9.335 1.00 47.16 87 PRO A O 1
ATOM 674 N N . LYS A 1 88 ? -17.129 29.558 7.964 1.00 52.38 88 LYS A N 1
ATOM 675 C CA . LYS A 1 88 ? -17.887 28.364 7.561 1.00 52.38 88 LYS A CA 1
ATOM 676 C C . LYS A 1 88 ? -16.961 27.274 7.001 1.00 52.38 88 LYS A C 1
ATOM 678 O O . LYS A 1 88 ? -16.592 27.306 5.829 1.00 52.38 88 LYS A O 1
ATOM 683 N N . ALA A 1 89 ? -16.592 26.322 7.855 1.00 48.16 89 ALA A N 1
ATOM 684 C CA . ALA A 1 89 ? -15.909 25.099 7.468 1.00 48.16 89 ALA A CA 1
ATOM 685 C C . ALA A 1 89 ? -16.873 24.212 6.669 1.00 48.16 89 ALA A C 1
ATOM 687 O O . ALA A 1 89 ? -18.058 24.119 6.997 1.00 48.16 89 ALA A O 1
ATOM 688 N N . ALA A 1 90 ? -16.367 23.580 5.608 1.00 50.62 90 ALA A N 1
ATOM 689 C CA . ALA A 1 90 ? -17.076 22.501 4.941 1.00 50.62 90 ALA A CA 1
ATOM 690 C C . ALA A 1 90 ? -17.378 21.418 5.981 1.00 50.62 90 ALA A C 1
ATOM 692 O O . ALA A 1 90 ? -16.474 20.892 6.632 1.00 50.62 90 ALA A O 1
ATOM 693 N N . ASP A 1 91 ? -18.670 21.170 6.156 1.00 53.84 91 ASP A N 1
ATOM 694 C CA . ASP A 1 91 ? -19.240 20.285 7.152 1.00 53.84 91 ASP A CA 1
ATOM 695 C C . ASP A 1 91 ? -18.914 18.837 6.787 1.00 53.84 91 ASP A C 1
ATOM 697 O O . ASP A 1 91 ? -19.620 18.172 6.035 1.00 53.84 91 ASP A O 1
ATOM 701 N N . ASN A 1 92 ? -17.766 18.371 7.259 1.00 59.09 92 ASN A N 1
ATOM 702 C CA . ASN A 1 92 ? -17.540 16.950 7.445 1.00 59.09 92 ASN A CA 1
ATOM 703 C C . ASN A 1 92 ? -17.028 16.734 8.866 1.00 59.09 92 ASN A C 1
ATOM 705 O O . ASN A 1 92 ? -15.996 16.111 9.112 1.00 59.09 92 ASN A O 1
ATOM 709 N N . SER A 1 93 ? -17.771 17.304 9.815 1.00 56.44 93 SER A N 1
ATOM 710 C CA . SER A 1 93 ? -17.667 16.949 11.221 1.00 56.44 93 SER A CA 1
ATOM 711 C C . SER A 1 93 ? -18.348 15.595 11.389 1.00 56.44 93 SER A C 1
ATOM 713 O O . SER A 1 93 ? -19.425 15.499 11.970 1.00 56.44 93 SER A O 1
ATOM 715 N N . GLN A 1 94 ? -17.746 14.523 10.862 1.00 60.59 94 GLN A N 1
ATOM 716 C CA . GLN A 1 94 ? -18.030 13.211 11.424 1.00 60.59 94 GLN A CA 1
ATOM 717 C C . GLN A 1 94 ? -17.550 13.294 12.866 1.00 60.59 94 GLN A C 1
ATOM 719 O O . GLN A 1 94 ? -16.358 13.181 13.146 1.00 60.59 94 GLN A O 1
ATOM 724 N N . THR A 1 95 ? -18.480 13.593 13.773 1.00 62.19 95 THR A N 1
ATOM 725 C CA . THR A 1 95 ? -18.306 13.382 15.199 1.00 62.19 95 THR A CA 1
ATOM 726 C C . THR A 1 95 ? -17.867 11.936 15.321 1.00 62.19 95 THR A C 1
ATOM 728 O O . THR A 1 95 ? -18.674 11.029 15.136 1.00 62.19 95 THR A O 1
ATOM 731 N N . LEU A 1 96 ? -16.563 11.717 15.500 1.00 67.88 96 LEU A N 1
ATOM 732 C CA . LEU A 1 96 ? -16.034 10.390 15.740 1.00 67.88 96 LEU A CA 1
ATOM 733 C C . LEU A 1 96 ? -16.679 9.961 17.049 1.00 67.88 96 LEU A C 1
ATOM 735 O O . LEU A 1 96 ? -16.321 10.463 18.116 1.00 67.88 96 LEU A O 1
ATOM 739 N N . SER A 1 97 ? -17.708 9.121 16.948 1.00 77.44 97 SER A N 1
ATOM 740 C CA . SER A 1 97 ? -18.334 8.519 18.111 1.00 77.44 97 SER A CA 1
ATOM 741 C C . SER A 1 97 ? -17.216 7.882 18.931 1.00 77.44 97 SER A C 1
ATOM 743 O O . SER A 1 97 ? -16.371 7.193 18.342 1.00 77.44 97 SER A O 1
ATOM 745 N N . PRO A 1 98 ? -17.161 8.122 20.251 1.00 77.88 98 PRO A N 1
ATOM 746 C CA . PRO A 1 98 ? -16.194 7.458 21.107 1.00 77.88 98 PRO A CA 1
ATOM 747 C C . PRO A 1 98 ? -16.206 5.957 20.822 1.00 77.88 98 PRO A C 1
ATOM 749 O O . PRO A 1 98 ? -17.275 5.360 20.723 1.00 77.88 98 PRO A O 1
ATOM 752 N N . LEU A 1 99 ? -15.027 5.362 20.633 1.00 78.56 99 LEU A N 1
ATOM 753 C CA . LEU A 1 99 ? -14.914 3.930 20.377 1.00 78.56 99 LEU A CA 1
ATOM 754 C C . LEU A 1 99 ? -15.489 3.173 21.581 1.00 78.56 99 LEU A C 1
ATOM 756 O O . LEU A 1 99 ? -14.891 3.168 22.660 1.00 78.56 99 LEU A O 1
ATOM 760 N N . GLU A 1 100 ? -16.656 2.562 21.397 1.00 85.38 100 GLU A N 1
ATOM 761 C CA . GLU A 1 100 ? -17.286 1.714 22.403 1.00 85.38 100 GLU A CA 1
ATOM 762 C C . GLU A 1 100 ? -16.535 0.383 22.457 1.00 85.38 100 GLU A C 1
ATOM 764 O O . GLU A 1 100 ? -16.766 -0.521 21.658 1.00 85.38 100 GLU A O 1
ATOM 769 N N . ILE A 1 101 ? -15.578 0.284 23.382 1.00 83.69 101 ILE A N 1
ATOM 770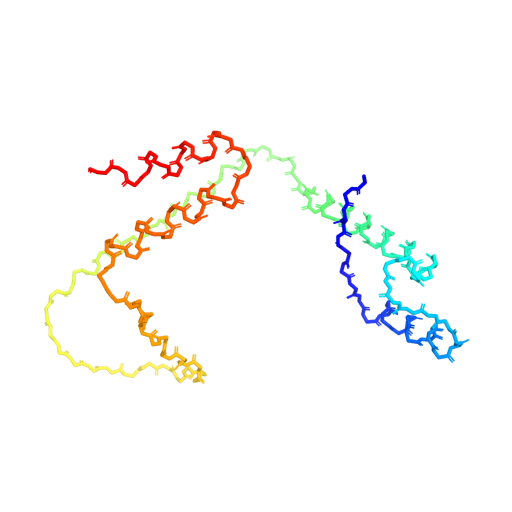 C CA . ILE A 1 101 ? -14.910 -0.977 23.710 1.00 83.69 101 ILE A CA 1
ATOM 771 C C . ILE A 1 101 ? -15.787 -1.692 24.745 1.00 83.69 101 ILE A C 1
ATOM 773 O O . ILE A 1 101 ? -15.981 -1.138 25.832 1.00 83.69 101 ILE A O 1
ATOM 777 N N . PRO A 1 102 ? -16.329 -2.886 24.445 1.00 83.81 102 PRO A N 1
ATOM 778 C CA . PRO A 1 102 ? -17.117 -3.643 25.408 1.00 83.81 102 PRO A CA 1
ATOM 779 C C . PRO A 1 102 ? -16.284 -4.039 26.632 1.00 83.81 102 PRO A C 1
ATOM 781 O O . PRO A 1 102 ? -15.123 -4.424 26.506 1.00 83.81 102 PRO A O 1
ATOM 784 N N . GLY A 1 103 ? -16.901 -4.011 27.813 1.00 86.06 103 GLY A N 1
ATOM 785 C CA . GLY A 1 103 ? -16.268 -4.464 29.051 1.00 86.06 103 GLY A CA 1
ATOM 786 C C . GLY A 1 103 ? -15.266 -3.472 29.647 1.00 86.06 103 GLY A C 1
ATOM 787 O O . GLY A 1 103 ? -15.252 -2.282 29.329 1.00 86.06 103 GLY A O 1
ATOM 788 N N . LEU A 1 104 ? -14.457 -3.962 30.587 1.00 89.50 104 LEU A N 1
ATOM 789 C CA . LEU A 1 104 ? -13.439 -3.145 31.237 1.00 89.50 104 LEU A CA 1
ATOM 790 C C . LEU A 1 104 ? -12.224 -2.995 30.313 1.00 89.50 104 LEU A C 1
ATOM 792 O O . LEU A 1 104 ? -11.761 -3.959 29.700 1.00 89.50 104 LEU A O 1
ATOM 796 N N . LYS A 1 105 ? -11.709 -1.768 30.201 1.00 88.44 105 LYS A N 1
ATOM 797 C CA . LYS A 1 105 ? -10.630 -1.440 29.258 1.00 88.44 105 LYS A CA 1
ATOM 798 C C . LYS A 1 105 ? -9.333 -2.184 29.562 1.00 88.44 105 LYS A C 1
ATOM 800 O O . LYS A 1 105 ? -8.641 -2.564 28.629 1.00 88.44 105 LYS A O 1
ATOM 805 N N . ASP A 1 106 ? -9.011 -2.391 30.832 1.00 85.69 106 ASP A N 1
ATOM 806 C CA . ASP A 1 106 ? -7.851 -3.166 31.280 1.00 85.69 106 ASP A CA 1
ATOM 807 C C . ASP A 1 106 ? -7.925 -4.621 30.800 1.00 85.69 106 ASP A C 1
ATOM 809 O O . ASP A 1 106 ? -6.943 -5.153 30.280 1.00 85.69 106 ASP A O 1
ATOM 813 N N . VAL A 1 107 ? -9.110 -5.234 30.874 1.00 88.69 107 VAL A N 1
ATOM 814 C CA . VA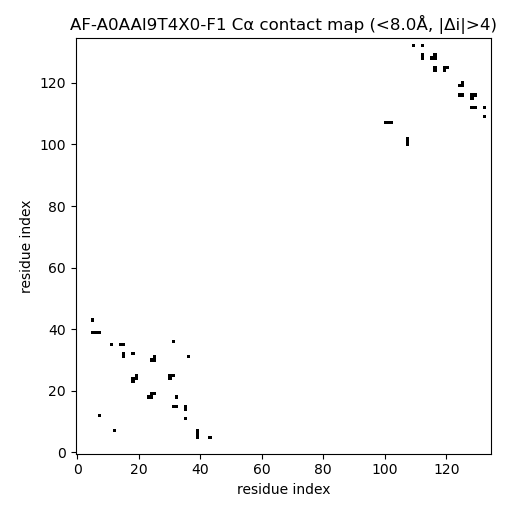L A 1 107 ? -9.349 -6.589 30.359 1.00 88.69 107 VAL A CA 1
ATOM 815 C C . VAL A 1 107 ? -9.216 -6.619 28.836 1.00 88.69 107 VAL A C 1
ATOM 817 O O . VAL A 1 107 ? -8.454 -7.427 28.308 1.00 88.69 107 VAL A O 1
ATOM 820 N N . ALA A 1 108 ? -9.875 -5.696 28.128 1.00 88.88 108 ALA A N 1
ATOM 821 C CA . ALA A 1 108 ? -9.827 -5.632 26.666 1.00 88.88 108 ALA A CA 1
ATOM 822 C C . ALA A 1 108 ? -8.403 -5.390 26.129 1.00 88.88 108 ALA A C 1
ATOM 824 O O . ALA A 1 108 ? -7.982 -5.997 25.144 1.00 88.88 108 ALA A O 1
ATOM 825 N N . VAL A 1 109 ? -7.631 -4.525 26.794 1.00 87.69 109 VAL A N 1
ATOM 826 C CA . VAL A 1 109 ? -6.224 -4.258 26.463 1.00 87.69 109 VAL A CA 1
ATOM 827 C C . VAL A 1 109 ? -5.369 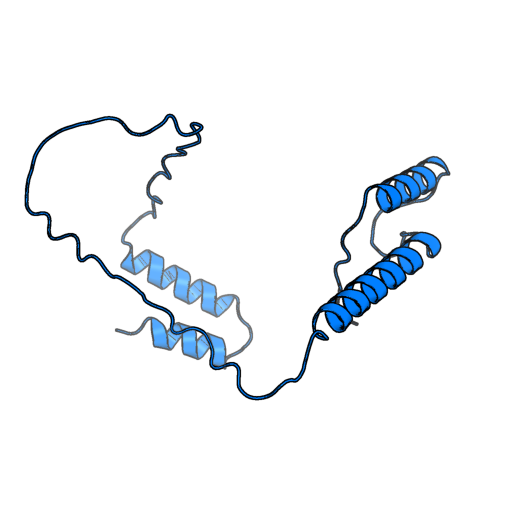-5.509 26.662 1.00 87.69 109 VAL A C 1
ATOM 829 O O . VAL A 1 109 ? -4.531 -5.821 25.810 1.00 87.69 109 VAL A O 1
ATOM 832 N N . LYS A 1 110 ? -5.599 -6.257 27.746 1.00 87.69 110 LYS A N 1
ATOM 833 C CA . LYS A 1 110 ? -4.888 -7.508 28.010 1.00 87.69 110 LYS A CA 1
ATOM 834 C C . LYS A 1 110 ? -5.184 -8.562 26.943 1.00 87.69 110 LYS A C 1
ATOM 836 O O . LYS A 1 110 ? -4.243 -9.096 26.357 1.00 87.69 110 LYS A O 1
ATOM 841 N N . GLU A 1 111 ? -6.453 -8.813 26.637 1.00 90.81 111 GLU A N 1
ATOM 842 C CA . GLU A 1 111 ? -6.860 -9.775 25.601 1.00 90.81 111 GLU A CA 1
ATOM 843 C C . GLU A 1 111 ? -6.278 -9.412 24.230 1.00 90.81 111 GLU A C 1
ATOM 845 O O . GLU A 1 111 ? -5.731 -10.265 23.526 1.00 90.81 111 GLU A O 1
ATOM 850 N N . TYR A 1 112 ? -6.312 -8.124 23.875 1.00 89.88 112 TYR A N 1
ATOM 851 C CA . TYR A 1 112 ? -5.697 -7.638 22.647 1.00 89.88 112 TYR A CA 1
ATOM 852 C C . TYR A 1 112 ? -4.185 -7.887 22.624 1.00 89.88 112 TYR A C 1
ATOM 854 O O . TYR A 1 112 ? -3.649 -8.320 21.605 1.00 89.88 112 TYR A O 1
ATOM 862 N N . SER A 1 113 ? -3.485 -7.663 23.740 1.00 88.44 113 SER A N 1
ATOM 863 C CA . SER A 1 113 ? -2.042 -7.916 23.824 1.00 88.44 113 SER A CA 1
ATOM 864 C C . SER A 1 113 ? -1.693 -9.399 23.609 1.00 88.44 113 SER A C 1
ATOM 866 O O . SER A 1 113 ? -0.731 -9.715 22.904 1.00 88.44 113 SER A O 1
ATOM 868 N N . GLU A 1 114 ? -2.502 -10.320 24.140 1.00 91.81 114 GLU A N 1
ATOM 869 C CA . GLU A 1 114 ? -2.325 -11.767 23.972 1.00 91.81 114 GLU A CA 1
ATOM 870 C C . GLU A 1 114 ? -2.617 -12.215 22.533 1.00 91.81 114 GLU A C 1
ATOM 872 O O . GLU A 1 114 ? -1.858 -12.999 21.945 1.00 91.81 114 GLU A O 1
ATOM 877 N N . TRP A 1 115 ? -3.675 -11.667 21.929 1.00 93.94 115 TRP A N 1
ATOM 878 C CA . TRP A 1 115 ? -3.969 -11.866 20.513 1.00 93.94 115 TRP A CA 1
ATOM 879 C C . TRP A 1 115 ? -2.826 -11.344 19.634 1.00 93.94 115 TRP A C 1
ATOM 881 O O . TRP A 1 115 ? -2.351 -12.062 18.753 1.00 93.94 115 TRP A O 1
ATOM 891 N N . GLN A 1 116 ? -2.310 -10.146 19.912 1.00 90.62 116 GLN A N 1
ATOM 892 C CA . GLN A 1 116 ? -1.215 -9.540 19.153 1.00 90.62 116 GLN A CA 1
ATOM 893 C C . GLN A 1 116 ? 0.044 -10.418 19.183 1.00 90.62 116 GLN A C 1
ATOM 895 O O . GLN A 1 116 ? 0.691 -10.615 18.157 1.00 90.62 116 GLN A O 1
ATOM 900 N N . VAL A 1 117 ? 0.366 -11.003 20.342 1.00 91.50 117 VAL A N 1
ATOM 901 C CA . VAL A 1 117 ? 1.482 -11.950 20.499 1.00 91.50 117 VAL A CA 1
ATOM 902 C C . VAL A 1 117 ? 1.258 -13.235 19.697 1.00 91.50 117 VAL A C 1
ATOM 904 O O . VAL A 1 117 ? 2.207 -13.758 19.114 1.00 91.50 117 VAL A O 1
ATOM 907 N N . SER A 1 118 ? 0.023 -13.737 19.643 1.00 91.94 118 SER A N 1
ATOM 908 C CA . SER A 1 118 ? -0.336 -14.947 18.886 1.00 91.94 118 SER A CA 1
ATOM 909 C C . SER A 1 118 ? -0.244 -14.763 17.365 1.00 91.94 118 SER A C 1
ATOM 911 O O . SER A 1 118 ? -0.078 -15.740 16.641 1.00 91.94 118 SER A O 1
ATOM 913 N N . ASN A 1 119 ? -0.317 -13.521 16.874 1.00 92.75 119 ASN A N 1
ATOM 914 C CA . ASN A 1 119 ? -0.278 -13.188 15.443 1.00 92.75 119 ASN A CA 1
ATOM 915 C C . ASN A 1 119 ? 1.130 -12.876 14.909 1.00 92.75 119 ASN A C 1
ATOM 917 O O . ASN A 1 119 ? 1.289 -12.551 13.732 1.00 92.75 119 ASN A O 1
ATOM 921 N N . VAL A 1 120 ? 2.162 -12.949 15.752 1.00 90.50 120 VAL A N 1
ATOM 922 C CA . VAL A 1 120 ? 3.540 -12.619 15.373 1.00 90.50 120 VAL A CA 1
ATOM 923 C C . VAL A 1 120 ? 4.427 -13.839 15.556 1.00 90.50 120 VAL A C 1
ATOM 925 O O . VAL A 1 120 ? 4.380 -14.493 16.586 1.00 90.50 120 VAL A O 1
ATOM 928 N N . GLU A 1 121 ? 5.267 -14.148 14.570 1.00 91.31 121 GLU A N 1
ATOM 929 C CA . GLU A 1 121 ? 6.165 -15.310 14.627 1.00 91.31 121 GLU A CA 1
ATOM 930 C C . GLU A 1 121 ? 7.460 -15.011 15.406 1.00 91.31 121 GLU A C 1
ATOM 932 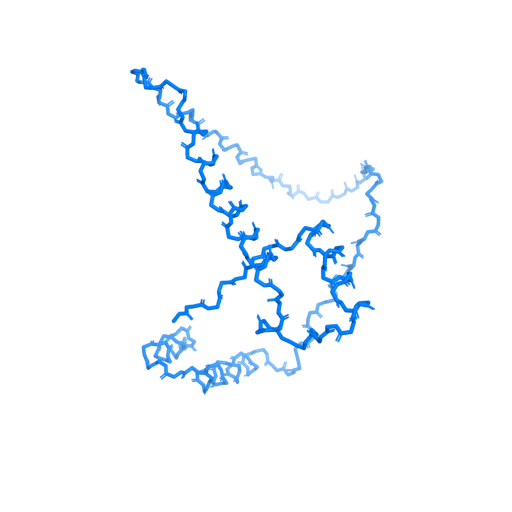O O . GLU A 1 121 ? 7.961 -15.866 16.131 1.00 91.31 121 GLU A O 1
ATOM 937 N N . ASN A 1 122 ? 7.957 -13.772 15.323 1.00 93.19 122 ASN A N 1
ATOM 938 C CA . ASN A 1 122 ? 9.229 -13.335 15.903 1.00 93.19 122 ASN A CA 1
ATOM 939 C C . ASN A 1 122 ? 9.180 -13.226 17.439 1.00 93.19 122 ASN A C 1
ATOM 941 O O . ASN A 1 122 ? 8.473 -12.381 17.992 1.00 93.19 122 ASN A O 1
ATOM 945 N N . ASP A 1 123 ? 10.001 -14.022 18.122 1.00 89.00 123 ASP A N 1
ATOM 946 C CA . ASP A 1 123 ? 10.024 -14.098 19.586 1.00 89.00 123 ASP A CA 1
ATOM 947 C C . ASP A 1 123 ? 10.501 -12.814 20.280 1.00 89.00 123 ASP A C 1
ATOM 949 O O . ASP A 1 123 ? 10.007 -12.490 21.360 1.00 89.00 123 ASP A O 1
ATOM 953 N N . SER A 1 124 ? 11.376 -12.021 19.653 1.00 89.19 124 SER A N 1
ATOM 954 C CA . SER A 1 124 ? 11.790 -10.717 20.193 1.00 89.19 124 SER A CA 1
ATOM 955 C C . SER A 1 124 ? 10.627 -9.725 20.219 1.00 89.19 124 SER A C 1
ATOM 957 O O . SER A 1 124 ? 10.487 -8.954 21.168 1.00 89.19 124 SER A O 1
ATOM 959 N N . LEU A 1 125 ? 9.754 -9.769 19.207 1.00 86.12 125 LEU A N 1
ATOM 960 C CA . LEU A 1 125 ? 8.540 -8.951 19.175 1.00 86.12 125 LEU A CA 1
ATOM 961 C C . LEU A 1 125 ? 7.513 -9.446 20.196 1.00 86.12 125 LEU A C 1
ATOM 963 O O . LEU A 1 125 ? 6.954 -8.635 20.931 1.00 86.12 125 LEU A O 1
ATOM 967 N N . LYS A 1 126 ? 7.318 -10.767 20.319 1.00 88.94 126 LYS A N 1
ATOM 968 C CA . LYS A 1 126 ? 6.461 -11.347 21.370 1.00 88.94 126 LYS A CA 1
ATOM 969 C C . LYS A 1 126 ? 6.913 -10.917 22.764 1.00 88.94 126 LYS A C 1
ATOM 971 O O . LYS A 1 126 ? 6.078 -10.576 23.600 1.00 88.94 126 LYS A O 1
ATOM 976 N N . PHE A 1 127 ? 8.222 -10.921 23.015 1.00 86.69 127 PHE A N 1
ATOM 977 C CA . PHE A 1 127 ? 8.786 -10.483 24.287 1.00 86.69 127 PHE A CA 1
ATOM 978 C C . PHE A 1 127 ? 8.525 -8.995 24.537 1.00 86.69 127 PHE A C 1
ATOM 980 O O . PHE A 1 127 ? 8.059 -8.640 25.616 1.00 86.69 127 PHE A O 1
ATOM 987 N N . ALA A 1 128 ? 8.747 -8.136 23.537 1.00 84.31 128 ALA A N 1
ATOM 988 C CA . ALA A 1 128 ? 8.482 -6.704 23.650 1.00 84.31 128 ALA A CA 1
ATOM 989 C C . ALA A 1 128 ? 7.003 -6.408 23.951 1.00 84.31 128 ALA A C 1
ATOM 991 O O . ALA A 1 128 ? 6.711 -5.620 24.848 1.00 84.31 128 ALA A O 1
ATOM 992 N N . PHE A 1 129 ? 6.071 -7.087 23.274 1.00 85.06 129 PHE A N 1
ATOM 993 C CA . PHE A 1 129 ? 4.643 -6.944 23.565 1.00 85.06 129 PHE A CA 1
ATOM 994 C C . PHE A 1 129 ? 4.309 -7.370 24.996 1.00 85.06 129 PHE A C 1
ATOM 996 O O . PHE A 1 129 ? 3.580 -6.668 25.680 1.00 85.06 129 PHE A O 1
ATOM 1003 N N . ARG A 1 130 ? 4.888 -8.462 25.503 1.00 81.69 130 ARG A N 1
ATOM 1004 C CA . ARG A 1 130 ? 4.667 -8.888 26.896 1.00 81.69 130 ARG A CA 1
ATOM 1005 C C . ARG A 1 130 ? 5.305 -7.951 27.925 1.00 81.69 130 ARG A C 1
ATOM 1007 O O . ARG A 1 130 ? 4.783 -7.829 29.026 1.00 81.69 130 ARG A O 1
ATOM 1014 N N . ALA A 1 131 ? 6.430 -7.323 27.590 1.00 79.88 131 ALA A N 1
ATOM 1015 C CA . ALA A 1 131 ? 7.151 -6.424 28.487 1.00 79.88 131 ALA A CA 1
ATOM 1016 C C . ALA A 1 131 ? 6.485 -5.044 28.605 1.00 79.88 131 ALA A C 1
ATOM 1018 O O . ALA A 1 131 ? 6.501 -4.459 29.680 1.00 79.88 131 ALA A O 1
ATOM 1019 N N . LEU A 1 132 ? 5.881 -4.541 27.524 1.00 73.19 132 LEU A N 1
ATOM 1020 C CA . LEU A 1 132 ? 5.232 -3.224 27.496 1.00 73.19 132 LEU A CA 1
ATOM 1021 C C . LEU A 1 132 ? 3.945 -3.144 28.329 1.00 73.19 132 LEU A C 1
ATOM 1023 O O . LEU A 1 132 ? 3.565 -2.052 28.732 1.00 73.19 132 LEU A O 1
ATOM 1027 N N . TRP A 1 133 ? 3.285 -4.274 28.588 1.00 67.88 133 TRP A N 1
ATOM 1028 C CA . TRP A 1 133 ? 1.983 -4.325 29.271 1.00 67.88 133 TRP A CA 1
ATOM 1029 C C . TRP A 1 133 ? 2.050 -4.897 30.691 1.00 67.88 133 TRP A C 1
ATO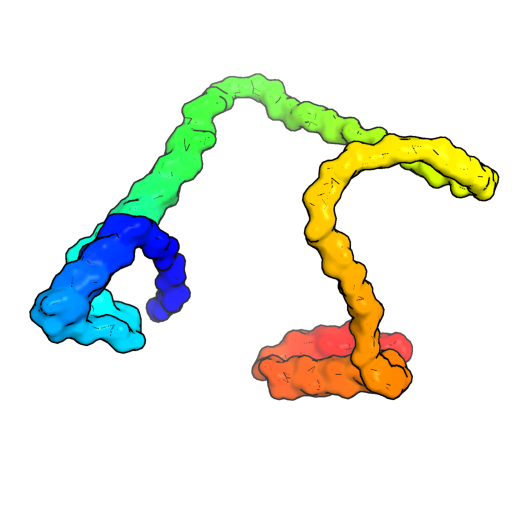M 1031 O O . TRP A 1 133 ? 1.028 -5.270 31.262 1.00 67.88 133 TRP A O 1
ATOM 1041 N N . LYS A 1 134 ? 3.256 -4.998 31.257 1.00 60.69 134 LYS A N 1
ATOM 1042 C CA . LYS A 1 134 ? 3.480 -5.471 32.621 1.00 60.69 134 LYS A CA 1
ATOM 1043 C C . LYS A 1 134 ? 3.802 -4.268 33.513 1.00 60.69 134 LYS A C 1
ATOM 1045 O O . LYS A 1 134 ? 4.970 -3.913 33.648 1.00 60.69 134 LYS A O 1
ATOM 1050 N N . GLU A 1 135 ? 2.764 -3.636 34.054 1.00 50.00 135 GLU A N 1
ATOM 1051 C CA . GLU A 1 135 ? 2.866 -2.667 35.160 1.00 50.00 135 GLU A CA 1
ATOM 1052 C C . GLU A 1 135 ? 2.719 -3.385 36.508 1.00 50.00 135 GLU A C 1
ATOM 1054 O O . GLU A 1 135 ? 1.871 -4.308 36.595 1.00 50.00 135 GLU A O 1
#

Sequence (135 aa):
MGKKHYPLKSHHIKRLITHVERGGVLEGHKDVPEAVRDELYREEQDRLGRDKHKGSHVAGAGSAYPPININVSSSQSAPHGLDVSAPKAADNSQTLSPLEIPGLKDVAVKEYSEWQVSNVENDSLKFAFRALWKE

Organism: Penicillium thymicola (NCBI:txid293382)